Protein AF-A0A6L7XGP9-F1 (afdb_monomer)

Radius of gyration: 33.99 Å; Cα contacts (8 Å, |Δi|>4): 36; chains: 1; bounding box: 65×38×96 Å

Solvent-accessible surface area (backbone atoms only — not comparable to full-atom values): 7373 Å² total; per-residue (Å²): 138,55,72,69,59,54,55,54,53,58,70,65,58,70,72,75,75,78,90,64,85,71,53,74,63,64,73,64,42,48,64,57,53,52,50,49,51,52,52,49,52,52,49,52,52,50,52,51,50,52,56,50,48,52,52,52,51,51,51,50,53,54,55,45,71,70,44,84,54,62,62,61,29,49,53,49,53,53,52,49,52,50,54,49,23,64,72,65,74,42,90,65,84,73,60,79,72,78,78,52,60,66,92,75,60,50,72,68,58,48,51,52,50,51,54,48,53,55,52,62,69,69,110

Foldseek 3Di:
DDPVVVVVVVVPPPPPPDPDPVPPVVVVCVVVVVVVVVVVVVVVVVVVVLVVVLVVLVVQLVVLVPDPDQLSSLVSLLVSQVVLCVVVVHDDPQPPLNPDDSVPADPVNVVVSSVSVVVSSVD

Sequence (123 aa):
MTEDTVLAQLRGIHLPADPGLVAPSTFALWPFVLLAAVLGAILVVRVWRGGQWRRTARAELARILDVDDQPTQWSMLLAFSASLSERARRPVTLPPLAYRRPDTVSQGERNEFIAFLSRELGR

Mean predicted aligned error: 14.09 Å

pLDDT: mean 78.86, std 11.46, range [50.19, 92.31]

Secondary structure (DSSP, 8-state):
--HHHHHHHHHT--PPP-S----HHHHHHHHHHHHHHHHHHHHHHHHHHHHHHHHHHHHHHHHHHT---HHHHHHHHHHHHHHHHHHHTS-----GGGGS-GGG--HHHHHHHHHHHHHHHH-

Nearest PDB structures (foldseek):
  6wh4-assembly3_C  TM=5.134E-01  e=4.686E+00  Homo sapiens

Structure (mmCIF, N/CA/C/O backbone):
data_AF-A0A6L7XGP9-F1
#
_entry.id   AF-A0A6L7XGP9-F1
#
loop_
_atom_site.group_PDB
_atom_site.id
_atom_site.type_symbol
_atom_site.label_atom_id
_atom_site.la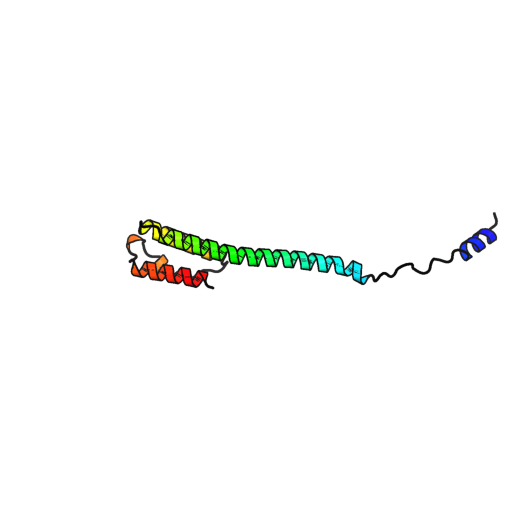bel_alt_id
_atom_site.label_comp_id
_atom_site.label_asym_id
_atom_site.label_entity_id
_atom_site.label_seq_id
_atom_site.pdbx_PDB_ins_code
_atom_site.Cartn_x
_atom_site.Cartn_y
_atom_site.Cartn_z
_atom_site.occupancy
_atom_site.B_iso_or_equiv
_atom_site.auth_seq_id
_atom_site.auth_comp_id
_atom_site.auth_asym_id
_atom_site.auth_atom_id
_atom_site.pdbx_PDB_model_num
ATOM 1 N N . MET A 1 1 ? 37.200 -29.329 -71.920 1.00 51.72 1 MET A N 1
ATOM 2 C CA . MET A 1 1 ? 37.294 -28.135 -71.055 1.00 51.72 1 MET A CA 1
ATOM 3 C C . MET A 1 1 ? 38.591 -28.286 -70.279 1.00 51.72 1 MET A C 1
ATOM 5 O O . MET A 1 1 ? 38.763 -29.334 -69.672 1.00 51.72 1 MET A O 1
ATOM 9 N N . THR A 1 2 ? 39.553 -27.381 -70.457 1.00 74.31 2 THR A N 1
ATOM 10 C CA . THR A 1 2 ? 40.938 -27.559 -69.981 1.00 74.31 2 THR A CA 1
ATOM 11 C C . THR A 1 2 ? 41.153 -26.852 -68.644 1.00 74.31 2 THR A C 1
ATOM 13 O O . THR A 1 2 ? 40.439 -25.916 -68.297 1.00 74.31 2 THR A O 1
ATOM 16 N N . GLU A 1 3 ? 42.127 -27.309 -67.867 1.00 73.31 3 GLU A N 1
ATOM 17 C CA . GLU A 1 3 ? 42.424 -26.798 -66.521 1.00 73.31 3 GLU A CA 1
ATOM 18 C C . GLU A 1 3 ? 42.703 -25.280 -66.515 1.00 73.31 3 GLU A C 1
ATOM 20 O O . GLU A 1 3 ? 42.216 -24.544 -65.654 1.00 73.31 3 GLU A O 1
ATOM 25 N N . ASP A 1 4 ? 43.343 -24.781 -67.575 1.00 72.06 4 ASP A N 1
ATOM 26 C CA . ASP A 1 4 ? 43.597 -23.354 -67.793 1.00 72.06 4 ASP A CA 1
ATOM 27 C C . ASP A 1 4 ? 42.318 -22.524 -67.967 1.00 72.06 4 ASP A C 1
ATOM 29 O O . ASP A 1 4 ? 42.277 -21.353 -67.584 1.00 72.06 4 ASP A O 1
ATOM 33 N N . THR A 1 5 ? 41.242 -23.118 -68.503 1.00 70.94 5 THR A N 1
ATOM 34 C CA . THR A 1 5 ? 39.956 -22.414 -68.637 1.00 70.94 5 THR A CA 1
ATOM 35 C C . THR A 1 5 ? 39.271 -22.246 -67.280 1.00 70.94 5 THR A C 1
ATOM 37 O O . THR A 1 5 ? 38.648 -21.213 -67.034 1.00 70.94 5 THR A O 1
ATOM 40 N N . VAL A 1 6 ? 39.438 -23.215 -66.375 1.00 68.44 6 VAL A N 1
ATOM 41 C CA . VAL A 1 6 ? 38.889 -23.167 -65.010 1.00 68.44 6 VAL A CA 1
ATOM 42 C C . VAL A 1 6 ? 39.657 -22.159 -64.150 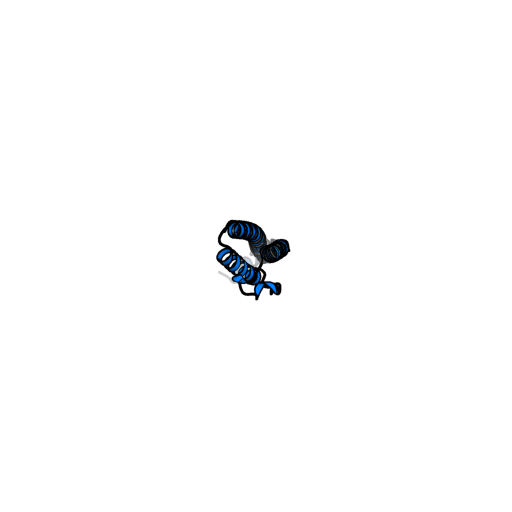1.00 68.44 6 VAL A C 1
ATOM 44 O O . VAL A 1 6 ? 39.045 -21.350 -63.452 1.00 68.44 6 VAL A O 1
ATOM 47 N N . LEU A 1 7 ? 40.990 -22.131 -64.252 1.00 70.44 7 LEU A N 1
ATOM 48 C CA . LEU A 1 7 ? 41.834 -21.156 -63.552 1.00 70.44 7 LEU A CA 1
ATOM 49 C C . LEU A 1 7 ? 41.603 -19.719 -64.040 1.00 70.44 7 LEU A C 1
ATOM 51 O O . LEU A 1 7 ? 41.563 -18.795 -63.225 1.00 70.44 7 LEU A O 1
ATOM 55 N N . ALA A 1 8 ? 41.391 -19.521 -65.344 1.00 69.19 8 ALA A N 1
ATOM 56 C CA . ALA A 1 8 ? 41.035 -18.216 -65.899 1.00 69.19 8 ALA A CA 1
ATOM 57 C C . ALA A 1 8 ? 39.653 -17.737 -65.418 1.00 69.19 8 ALA A C 1
ATOM 59 O O . ALA A 1 8 ? 39.499 -16.562 -65.081 1.00 69.19 8 ALA A O 1
ATOM 60 N N . GLN A 1 9 ? 38.669 -18.639 -65.319 1.00 65.25 9 GLN A N 1
ATOM 61 C CA . GLN A 1 9 ? 37.346 -18.311 -64.776 1.00 65.25 9 GLN A CA 1
ATOM 62 C C . GLN A 1 9 ? 37.398 -17.956 -63.287 1.00 65.25 9 GLN A C 1
ATOM 64 O O . GLN A 1 9 ? 36.766 -16.985 -62.885 1.00 65.25 9 GLN A O 1
ATOM 69 N N . LEU A 1 10 ? 38.186 -18.675 -62.482 1.00 62.31 10 LEU A N 1
ATOM 70 C CA . LEU A 1 10 ? 38.354 -18.389 -61.052 1.00 62.31 10 LEU A CA 1
ATOM 71 C C . LEU A 1 10 ? 39.063 -17.054 -60.794 1.00 62.31 10 LEU A C 1
ATOM 73 O O . LEU A 1 10 ? 38.687 -16.334 -59.873 1.00 62.31 10 LEU A O 1
ATOM 77 N N . ARG A 1 11 ? 40.042 -16.680 -61.628 1.00 62.44 11 ARG A N 1
ATOM 78 C CA . ARG A 1 11 ? 40.726 -15.376 -61.532 1.00 62.44 11 ARG A CA 1
ATOM 79 C C . ARG A 1 11 ? 39.823 -14.191 -61.879 1.00 62.44 11 ARG A C 1
ATOM 81 O O . ARG A 1 11 ? 40.083 -13.086 -61.417 1.00 62.44 11 ARG A O 1
ATOM 88 N N . GLY A 1 12 ? 38.794 -14.421 -62.696 1.00 59.28 12 GLY A N 1
ATOM 89 C CA . GLY A 1 12 ? 37.802 -13.418 -63.089 1.00 59.28 12 GLY A CA 1
ATOM 90 C C . GLY A 1 12 ? 36.681 -13.212 -62.068 1.00 59.28 12 GLY A C 1
ATOM 91 O O . GLY A 1 12 ? 35.928 -12.245 -62.188 1.00 59.28 12 GLY A O 1
ATOM 92 N N . ILE A 1 13 ? 36.574 -14.074 -61.050 1.00 60.56 13 ILE A N 1
ATOM 93 C CA . ILE A 1 13 ? 35.678 -13.856 -59.912 1.00 60.56 13 ILE A CA 1
ATOM 94 C C . ILE A 1 13 ? 36.340 -12.811 -59.015 1.00 60.56 13 ILE A C 1
ATOM 96 O O . ILE A 1 13 ? 36.969 -13.113 -58.002 1.00 60.56 13 ILE A O 1
ATOM 100 N N . HIS A 1 14 ? 36.204 -11.545 -59.405 1.00 60.03 14 HIS A N 1
ATOM 101 C CA . HIS A 1 14 ? 36.299 -10.453 -58.455 1.00 60.03 14 HIS A CA 1
ATOM 102 C C . HIS A 1 14 ? 35.235 -10.713 -57.388 1.00 60.03 14 HIS A C 1
ATOM 104 O O . HIS A 1 14 ? 34.041 -10.551 -57.642 1.00 60.03 14 HIS A O 1
ATOM 110 N N . LEU A 1 15 ? 35.668 -11.168 -56.208 1.00 60.84 15 LEU A N 1
ATOM 111 C CA . LEU A 1 15 ? 34.854 -11.100 -55.001 1.00 60.84 15 LEU A CA 1
ATOM 112 C C . LEU A 1 15 ? 34.287 -9.676 -54.945 1.00 60.84 15 LEU A C 1
ATOM 114 O O . LEU A 1 15 ? 35.080 -8.728 -55.011 1.00 60.84 15 LEU A O 1
ATOM 118 N N . PRO A 1 16 ? 32.955 -9.492 -54.904 1.00 56.12 16 PRO A N 1
ATOM 119 C CA . PRO A 1 16 ? 32.411 -8.166 -54.686 1.00 56.12 16 PRO A CA 1
ATOM 120 C C . PRO A 1 16 ? 33.034 -7.653 -53.389 1.00 56.12 16 PRO A C 1
ATOM 122 O O . PRO A 1 16 ? 32.968 -8.333 -52.366 1.00 56.12 16 PRO A O 1
ATOM 125 N N . ALA A 1 17 ? 33.708 -6.503 -53.460 1.00 59.12 17 ALA A N 1
ATOM 126 C CA . ALA A 1 17 ? 34.183 -5.814 -52.271 1.00 59.12 17 ALA A CA 1
ATOM 127 C C . ALA A 1 17 ? 32.993 -5.706 -51.313 1.00 59.12 17 ALA A C 1
ATOM 129 O O . ALA A 1 17 ? 31.954 -5.190 -51.726 1.00 59.12 17 ALA A O 1
ATOM 130 N N . ASP A 1 18 ? 33.138 -6.279 -50.115 1.00 53.44 18 ASP A N 1
ATOM 131 C CA . ASP A 1 18 ? 32.111 -6.421 -49.079 1.00 53.44 18 ASP A CA 1
ATOM 132 C C . ASP A 1 18 ? 30.986 -5.378 -49.199 1.00 53.44 18 ASP A C 1
ATOM 134 O O . ASP A 1 18 ? 31.175 -4.213 -48.821 1.00 53.44 18 ASP A O 1
ATOM 138 N N . PRO A 1 19 ? 29.796 -5.746 -49.707 1.00 55.69 19 PRO A N 1
ATOM 139 C CA . PRO A 1 19 ? 28.658 -4.856 -49.671 1.00 55.69 19 PRO A CA 1
ATOM 140 C C . PRO A 1 19 ? 28.093 -4.904 -48.254 1.00 55.69 19 PRO A C 1
ATOM 142 O O . PRO A 1 19 ? 27.189 -5.671 -47.940 1.00 55.69 19 PRO A O 1
ATOM 145 N N . GLY A 1 20 ? 28.635 -4.059 -47.385 1.00 50.19 20 GLY A N 1
ATOM 146 C CA . GLY A 1 20 ? 27.979 -3.723 -46.133 1.00 50.19 20 GLY A CA 1
ATOM 147 C C . GLY A 1 20 ? 28.596 -4.360 -44.900 1.00 50.19 20 GLY A C 1
ATOM 148 O O . GLY A 1 20 ? 27.950 -5.125 -44.190 1.00 50.19 20 GLY A O 1
ATOM 149 N N . LEU A 1 21 ? 29.734 -3.812 -44.481 1.00 51.44 21 LEU A N 1
ATOM 150 C CA . LEU A 1 21 ? 29.888 -3.466 -43.067 1.00 51.44 21 LEU A CA 1
ATOM 151 C C . LEU A 1 21 ? 28.916 -2.318 -42.740 1.00 51.44 21 LEU A C 1
ATOM 153 O O . LEU A 1 21 ? 29.316 -1.209 -42.391 1.00 51.44 21 LEU A O 1
ATOM 157 N N . VAL A 1 22 ? 27.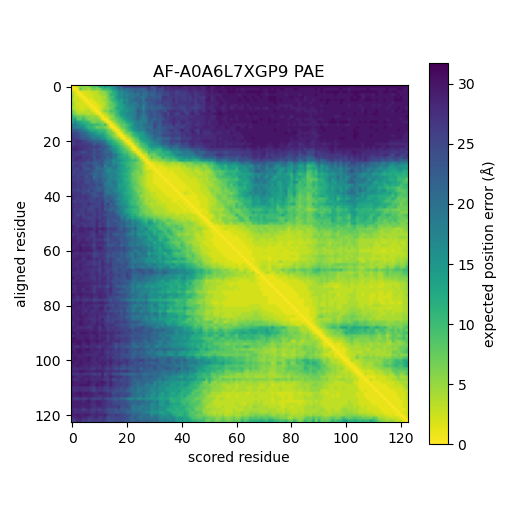609 -2.572 -42.861 1.00 54.69 22 VAL A N 1
ATOM 158 C CA . VAL A 1 22 ? 26.623 -1.811 -42.100 1.00 54.69 22 VAL A CA 1
ATOM 159 C C . VAL A 1 22 ? 26.869 -2.243 -40.665 1.00 54.69 22 VAL A C 1
ATOM 161 O O . VAL A 1 22 ? 26.422 -3.298 -40.234 1.00 54.69 22 VAL A O 1
ATOM 164 N N . ALA A 1 23 ? 27.744 -1.472 -40.028 1.00 52.19 23 ALA A N 1
ATOM 165 C CA . ALA A 1 23 ? 28.196 -1.517 -38.653 1.00 52.19 23 ALA A CA 1
ATOM 166 C C . ALA A 1 23 ? 27.630 -2.693 -37.817 1.00 52.19 23 ALA A C 1
ATOM 168 O O . ALA A 1 23 ? 26.464 -2.642 -37.421 1.00 52.19 23 ALA A O 1
ATOM 169 N N . PRO A 1 24 ? 28.438 -3.703 -37.430 1.00 53.47 24 PRO A N 1
ATOM 170 C CA . PRO A 1 24 ? 27.997 -4.754 -36.499 1.00 53.47 24 PRO A CA 1
ATOM 171 C C . PRO A 1 24 ? 27.474 -4.203 -35.153 1.00 53.47 24 PRO A C 1
ATOM 173 O O . PRO A 1 24 ? 26.859 -4.929 -34.374 1.00 53.47 24 PRO A O 1
ATOM 176 N N . SER A 1 25 ? 27.672 -2.910 -34.880 1.00 55.50 25 SER A N 1
ATOM 177 C CA . SER A 1 25 ? 27.165 -2.209 -33.705 1.00 55.50 25 SER A CA 1
ATOM 178 C C . SER A 1 25 ? 25.646 -1.984 -33.695 1.00 55.50 25 SER A C 1
ATOM 180 O O . SER A 1 25 ? 25.063 -2.034 -32.614 1.00 55.50 25 SER A O 1
ATOM 182 N N . THR A 1 26 ? 24.965 -1.778 -34.832 1.00 53.81 26 THR A N 1
ATOM 183 C CA . THR A 1 26 ? 23.503 -1.536 -34.832 1.00 53.81 26 THR A CA 1
ATOM 184 C C . THR A 1 26 ? 22.705 -2.810 -34.555 1.00 53.81 26 THR A C 1
ATOM 186 O O . THR A 1 26 ? 21.745 -2.768 -33.786 1.00 53.81 26 THR A O 1
ATOM 189 N N . PHE A 1 27 ? 23.139 -3.958 -35.087 1.00 55.66 27 PHE A N 1
ATOM 190 C CA . PHE A 1 27 ? 22.547 -5.265 -34.764 1.00 55.66 27 PHE A CA 1
ATOM 191 C C . PHE A 1 27 ? 22.840 -5.700 -33.319 1.00 55.66 27 PHE A C 1
ATOM 193 O O . PHE A 1 27 ? 21.982 -6.297 -32.669 1.00 55.66 27 PHE A O 1
ATOM 200 N N . ALA A 1 28 ? 24.015 -5.352 -32.783 1.00 66.81 28 ALA A N 1
ATOM 201 C CA . ALA A 1 28 ? 24.389 -5.665 -31.404 1.00 66.81 28 ALA A CA 1
ATOM 202 C C . ALA A 1 28 ? 23.639 -4.825 -30.349 1.00 66.81 28 ALA A C 1
ATOM 204 O O . ALA A 1 28 ? 23.500 -5.265 -29.210 1.00 66.81 28 ALA A O 1
ATOM 205 N N . LEU A 1 29 ? 23.141 -3.634 -30.704 1.00 74.12 29 LEU A N 1
ATOM 206 C CA . LEU A 1 29 ? 22.434 -2.728 -29.785 1.00 74.12 29 LEU A CA 1
ATOM 207 C C . LEU A 1 29 ? 20.951 -3.073 -29.589 1.00 74.12 29 LEU A C 1
ATOM 209 O O . LEU A 1 29 ? 20.390 -2.774 -28.534 1.00 74.12 29 LEU A O 1
ATOM 213 N N . TRP A 1 30 ? 20.312 -3.720 -30.565 1.00 81.69 30 TRP A N 1
ATOM 214 C CA . TRP A 1 30 ? 18.879 -4.035 -30.531 1.00 81.69 30 TRP A CA 1
ATOM 215 C C . TRP A 1 30 ? 18.421 -4.816 -29.279 1.00 81.69 30 TRP A C 1
ATOM 217 O O . TRP A 1 30 ? 17.419 -4.417 -28.678 1.00 81.69 30 TRP A O 1
ATOM 227 N N . PRO A 1 31 ? 19.146 -5.851 -28.799 1.00 84.69 31 PRO A N 1
ATOM 228 C CA . PRO A 1 31 ? 18.792 -6.540 -27.556 1.00 84.69 31 PRO A CA 1
ATOM 229 C C . PRO A 1 31 ? 18.803 -5.616 -26.332 1.00 84.69 31 PRO A C 1
ATOM 231 O O . PRO A 1 31 ? 17.940 -5.735 -25.465 1.00 84.69 31 PRO A O 1
ATOM 234 N N . PHE A 1 32 ? 19.740 -4.664 -26.270 1.00 86.06 32 PHE A N 1
ATOM 235 C CA . PHE A 1 32 ? 19.826 -3.699 -25.171 1.00 86.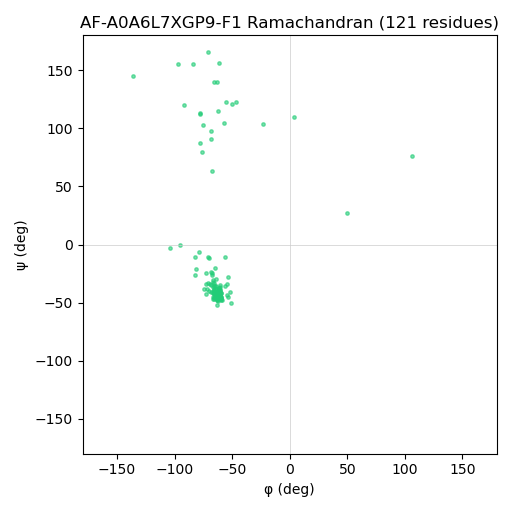06 32 PHE A CA 1
ATOM 236 C C . PHE A 1 32 ? 18.702 -2.666 -25.229 1.00 86.06 32 PHE A C 1
ATOM 238 O O . PHE A 1 32 ? 18.140 -2.321 -24.192 1.00 86.06 32 PHE A O 1
ATOM 245 N N . VAL A 1 33 ? 18.327 -2.214 -26.430 1.00 86.50 33 VAL A N 1
ATOM 246 C CA . VAL A 1 33 ? 17.181 -1.313 -26.629 1.00 86.50 33 VAL A CA 1
ATOM 247 C C . VAL A 1 33 ? 15.877 -2.001 -26.220 1.00 86.50 33 VAL A C 1
ATOM 249 O O . VAL A 1 33 ? 15.086 -1.419 -25.479 1.00 86.50 33 VAL A O 1
ATOM 252 N N . LEU A 1 34 ? 15.673 -3.258 -26.630 1.00 88.88 34 LEU A N 1
ATOM 253 C CA . LEU A 1 34 ? 14.526 -4.064 -26.206 1.00 88.88 34 LEU A CA 1
ATOM 254 C C . LEU A 1 34 ? 14.493 -4.256 -24.689 1.00 88.88 34 LEU A C 1
ATOM 256 O O . LEU A 1 34 ? 13.454 -4.042 -24.065 1.00 88.88 34 LEU A O 1
ATOM 260 N N . LEU A 1 35 ? 15.624 -4.622 -24.083 1.00 89.81 35 LEU A N 1
ATOM 261 C CA . LEU A 1 35 ? 15.725 -4.792 -22.636 1.00 89.81 35 LEU A CA 1
ATOM 262 C C . LEU A 1 35 ? 15.387 -3.489 -21.900 1.00 89.81 35 LEU A C 1
ATOM 264 O O . LEU A 1 35 ? 14.598 -3.506 -20.955 1.00 89.81 35 LEU A O 1
ATOM 268 N N . ALA A 1 36 ? 15.930 -2.357 -22.352 1.00 89.81 36 ALA A N 1
ATOM 269 C CA . ALA A 1 36 ? 15.640 -1.046 -21.782 1.00 89.81 36 ALA A CA 1
ATOM 270 C C . ALA A 1 36 ? 14.155 -0.676 -21.919 1.00 89.81 36 ALA A C 1
ATOM 272 O O . ALA A 1 36 ? 13.562 -0.176 -20.963 1.00 89.81 36 ALA A O 1
ATOM 273 N N . ALA A 1 37 ? 13.528 -0.973 -23.060 1.00 91.50 37 ALA A N 1
ATOM 274 C CA . ALA A 1 37 ? 12.103 -0.739 -23.274 1.00 91.50 37 ALA A CA 1
ATOM 275 C C . ALA A 1 37 ? 11.231 -1.590 -22.335 1.00 91.50 37 ALA A C 1
ATOM 277 O O . ALA A 1 37 ? 10.299 -1.070 -21.721 1.00 91.50 37 ALA A O 1
ATOM 278 N N . VAL A 1 38 ? 11.559 -2.876 -22.160 1.00 92.31 38 VAL A N 1
ATOM 279 C CA . VAL A 1 38 ? 10.850 -3.775 -21.235 1.00 92.31 38 VAL A CA 1
ATOM 280 C C . VAL A 1 38 ? 11.003 -3.300 -19.791 1.00 92.31 38 VAL A C 1
ATOM 282 O O . VAL A 1 38 ? 10.011 -3.184 -19.071 1.00 92.31 38 VAL A O 1
ATOM 285 N N . LEU A 1 39 ? 12.224 -2.971 -19.363 1.00 92.25 39 LEU A N 1
ATOM 286 C CA . LEU A 1 39 ? 12.475 -2.445 -18.020 1.00 92.25 39 LEU A CA 1
ATOM 287 C C . LEU A 1 39 ? 11.760 -1.108 -17.794 1.00 92.25 39 LEU A C 1
ATOM 289 O O . LEU A 1 39 ? 11.158 -0.910 -16.739 1.00 92.25 39 LEU A O 1
ATOM 293 N N . GLY A 1 40 ? 11.762 -0.223 -18.792 1.00 89.31 40 GLY A N 1
ATOM 294 C CA . GLY A 1 40 ? 11.025 1.037 -18.771 1.00 89.31 40 GLY A CA 1
ATOM 295 C C . GLY A 1 40 ? 9.521 0.818 -18.617 1.00 89.31 40 GLY A C 1
ATOM 296 O O . GLY A 1 40 ? 8.901 1.419 -17.742 1.00 89.31 40 GLY A O 1
ATOM 297 N N . ALA A 1 41 ? 8.935 -0.101 -19.387 1.00 88.81 41 ALA A N 1
ATOM 298 C CA . ALA A 1 41 ? 7.523 -0.456 -19.272 1.00 88.81 41 ALA A CA 1
ATOM 299 C C . ALA A 1 41 ? 7.185 -1.023 -17.883 1.00 88.81 41 ALA A C 1
ATOM 301 O O . ALA A 1 41 ? 6.206 -0.603 -17.264 1.00 88.81 41 ALA A O 1
ATOM 302 N N . ILE A 1 42 ? 8.021 -1.918 -17.345 1.00 88.88 42 ILE A N 1
ATOM 303 C CA . ILE A 1 42 ? 7.860 -2.456 -15.986 1.00 88.88 42 ILE A CA 1
ATOM 304 C C . ILE A 1 42 ? 7.922 -1.330 -14.950 1.00 88.88 42 ILE A C 1
ATOM 306 O O . ILE A 1 42 ? 7.095 -1.296 -14.036 1.00 88.88 42 ILE A O 1
ATOM 310 N N . LEU A 1 43 ? 8.867 -0.395 -15.087 1.00 86.31 43 LEU A N 1
ATOM 311 C CA . LEU A 1 43 ? 9.011 0.746 -14.187 1.00 86.31 43 LEU A CA 1
ATOM 312 C C . LEU A 1 43 ? 7.768 1.641 -14.231 1.00 86.31 43 LEU A C 1
ATOM 314 O O . LEU A 1 43 ? 7.210 1.953 -13.181 1.00 86.31 43 LEU A O 1
ATOM 318 N N . VAL A 1 44 ? 7.292 1.993 -15.428 1.00 86.19 44 VAL A N 1
ATOM 319 C CA . VAL A 1 44 ? 6.080 2.803 -15.624 1.00 86.19 44 VAL A CA 1
ATOM 320 C C . VAL A 1 44 ? 4.870 2.117 -15.000 1.00 86.19 44 VAL A C 1
ATOM 322 O O . VAL A 1 44 ? 4.153 2.736 -14.214 1.00 86.19 44 VAL A O 1
ATOM 325 N N . VAL A 1 45 ? 4.670 0.822 -15.264 1.00 84.62 45 VAL A N 1
ATOM 326 C CA . VAL A 1 45 ? 3.575 0.041 -14.669 1.00 84.62 45 VAL A CA 1
ATOM 327 C C . VAL A 1 45 ? 3.695 0.001 -13.149 1.00 84.62 45 VAL A C 1
ATOM 329 O O . VAL A 1 45 ? 2.689 0.133 -12.451 1.00 84.62 45 VAL A O 1
ATOM 332 N N . ARG A 1 46 ? 4.906 -0.157 -12.609 1.00 81.31 46 ARG A N 1
ATOM 333 C CA . ARG A 1 46 ? 5.154 -0.192 -11.164 1.00 81.31 46 ARG A CA 1
ATOM 334 C C . ARG A 1 46 ? 4.852 1.156 -10.507 1.00 81.31 46 ARG A C 1
ATOM 336 O O . ARG A 1 46 ? 4.179 1.178 -9.478 1.00 81.31 46 ARG A O 1
ATOM 343 N N . VAL A 1 47 ? 5.297 2.260 -11.105 1.00 79.88 47 VAL A N 1
ATOM 344 C CA . VAL A 1 47 ? 5.028 3.625 -10.627 1.00 79.88 47 VAL A CA 1
ATOM 345 C C . VAL A 1 47 ? 3.534 3.933 -10.704 1.00 79.88 47 VAL A C 1
ATOM 347 O O . VAL A 1 47 ? 2.943 4.386 -9.722 1.00 79.88 47 VAL A O 1
ATOM 350 N N . TRP A 1 48 ? 2.895 3.611 -11.828 1.00 82.19 48 TRP A N 1
ATOM 351 C CA . TRP A 1 48 ? 1.463 3.818 -12.021 1.00 82.19 48 TRP A CA 1
ATOM 352 C C . TRP A 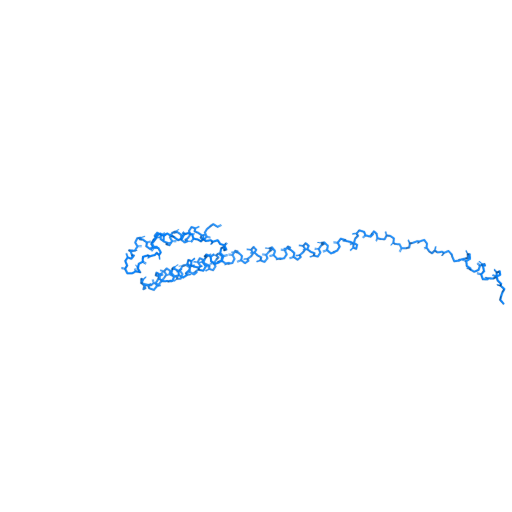1 48 ? 0.624 2.997 -11.034 1.00 82.19 48 TRP A C 1
ATOM 354 O O . TRP A 1 48 ? -0.261 3.545 -10.373 1.00 82.19 48 TRP A O 1
ATOM 364 N N . ARG A 1 49 ? 0.946 1.708 -10.847 1.00 81.62 49 ARG A N 1
ATOM 365 C CA . ARG A 1 49 ? 0.305 0.851 -9.835 1.00 81.62 49 ARG A CA 1
ATOM 366 C C . ARG A 1 49 ? 0.513 1.374 -8.418 1.00 81.62 49 ARG A C 1
ATOM 368 O O . ARG A 1 49 ? -0.418 1.303 -7.621 1.00 81.62 49 ARG A O 1
ATOM 375 N N . GLY A 1 50 ? 1.697 1.901 -8.101 1.00 77.12 50 GLY A N 1
ATOM 376 C CA . GLY A 1 50 ? 1.975 2.526 -6.806 1.00 77.12 50 GLY A CA 1
ATOM 377 C C . GLY A 1 50 ? 1.080 3.741 -6.549 1.00 77.12 50 GLY A C 1
ATOM 378 O O . GLY A 1 50 ? 0.466 3.847 -5.487 1.00 77.12 50 GLY A O 1
ATOM 379 N N . GLY A 1 51 ? 0.934 4.618 -7.546 1.00 79.69 51 GLY A N 1
ATOM 380 C CA . GLY A 1 51 ? 0.050 5.783 -7.471 1.00 79.69 51 GLY A CA 1
ATOM 381 C C . GLY A 1 51 ? -1.433 5.413 -7.351 1.00 79.69 51 GLY A C 1
ATOM 382 O O . GLY A 1 51 ? -2.135 5.969 -6.505 1.00 79.69 51 GLY A O 1
ATOM 383 N N . GLN A 1 52 ? -1.902 4.450 -8.151 1.00 83.81 52 GLN A N 1
ATOM 384 C CA . GLN A 1 52 ? -3.274 3.931 -8.083 1.00 83.81 52 GLN A CA 1
ATOM 385 C C . GLN A 1 52 ? -3.578 3.313 -6.719 1.00 83.81 52 GLN A C 1
ATOM 387 O O . GLN A 1 52 ? -4.596 3.637 -6.115 1.00 83.81 52 GLN A O 1
ATOM 392 N N . TRP A 1 53 ? -2.661 2.504 -6.186 1.00 83.19 53 TRP A N 1
ATOM 393 C CA . TRP A 1 53 ? -2.837 1.881 -4.878 1.00 83.19 53 TRP A CA 1
ATOM 394 C C . TRP A 1 53 ? -3.010 2.912 -3.755 1.00 83.19 53 TRP A C 1
ATOM 396 O O . TRP A 1 53 ? -3.886 2.758 -2.908 1.00 83.19 53 TRP A O 1
ATOM 406 N N . ARG A 1 54 ? -2.234 4.005 -3.763 1.00 82.56 54 ARG A N 1
ATOM 407 C CA . ARG A 1 54 ? -2.396 5.079 -2.767 1.00 82.56 54 ARG A CA 1
ATOM 408 C C . ARG A 1 54 ? -3.776 5.730 -2.857 1.00 82.56 54 ARG A C 1
ATOM 410 O O . ARG A 1 54 ? -4.363 6.054 -1.830 1.00 82.56 54 ARG A O 1
ATOM 417 N N . ARG A 1 55 ? -4.312 5.913 -4.069 1.00 84.81 55 ARG A N 1
ATOM 418 C CA . ARG A 1 55 ? -5.664 6.462 -4.270 1.00 84.81 55 ARG A CA 1
ATOM 419 C C . ARG A 1 55 ? -6.733 5.509 -3.743 1.00 84.81 55 ARG A C 1
ATOM 421 O O . ARG A 1 55 ? -7.591 5.946 -2.985 1.00 84.81 55 ARG A O 1
ATOM 428 N N . THR A 1 56 ? -6.642 4.221 -4.074 1.00 86.31 56 THR A N 1
ATOM 429 C CA . THR A 1 56 ? -7.594 3.212 -3.585 1.00 86.31 56 THR A CA 1
ATOM 430 C C . THR A 1 56 ? -7.520 3.048 -2.073 1.00 86.31 56 THR A C 1
ATOM 432 O O . THR A 1 56 ? -8.550 2.943 -1.428 1.00 86.31 56 THR A O 1
ATOM 435 N N . ALA A 1 57 ? -6.323 3.097 -1.485 1.00 86.81 57 ALA A N 1
ATOM 436 C CA . ALA A 1 57 ? -6.150 2.971 -0.043 1.00 86.81 57 ALA A CA 1
ATOM 437 C C . ALA A 1 57 ? -6.713 4.185 0.723 1.00 86.81 57 ALA A C 1
ATOM 439 O O . ALA A 1 57 ? -7.292 4.015 1.789 1.00 86.81 57 ALA A O 1
ATOM 440 N N . ARG A 1 58 ? -6.628 5.404 0.164 1.00 87.19 58 ARG A N 1
ATOM 441 C CA . ARG A 1 58 ? -7.323 6.580 0.728 1.00 87.19 58 ARG A CA 1
ATOM 442 C C . ARG A 1 58 ? -8.839 6.454 0.637 1.00 87.19 58 ARG A C 1
ATOM 444 O O . ARG A 1 58 ? -9.521 6.798 1.594 1.00 87.19 58 ARG A O 1
ATOM 451 N N . ALA A 1 59 ? -9.347 5.981 -0.500 1.00 88.12 59 ALA A N 1
ATOM 452 C CA . ALA A 1 59 ? -10.778 5.765 -0.686 1.00 88.12 59 ALA A CA 1
ATOM 453 C C . ALA A 1 59 ? -11.314 4.699 0.282 1.00 88.12 59 ALA A C 1
ATOM 455 O O . ALA A 1 59 ? -12.358 4.898 0.890 1.00 88.12 59 ALA A O 1
ATOM 456 N N . GLU A 1 60 ? -10.566 3.613 0.484 1.00 89.00 60 GLU A N 1
ATOM 457 C CA . GLU A 1 60 ? -10.934 2.561 1.431 1.00 89.00 60 GLU A CA 1
ATOM 458 C C . GLU A 1 60 ? -10.896 3.064 2.876 1.00 89.00 60 GLU A C 1
ATOM 460 O O . GLU A 1 60 ? -11.829 2.817 3.630 1.00 89.00 60 GLU A O 1
ATOM 465 N N . LEU A 1 61 ? -9.881 3.849 3.258 1.00 89.62 61 LEU A N 1
ATOM 466 C CA . LEU A 1 61 ? -9.854 4.473 4.581 1.00 89.62 61 LEU A CA 1
ATOM 467 C C . LEU A 1 61 ? -11.068 5.390 4.789 1.00 89.62 61 LEU A C 1
ATOM 469 O O . LEU A 1 61 ? -11.714 5.301 5.825 1.00 89.62 61 LEU A O 1
ATOM 473 N N . ALA A 1 62 ? -11.416 6.222 3.803 1.00 89.19 62 ALA A N 1
ATOM 474 C CA . ALA A 1 62 ? -12.607 7.070 3.869 1.00 89.19 62 ALA A CA 1
ATOM 475 C C . ALA A 1 62 ? -13.899 6.247 4.008 1.00 89.19 62 ALA A C 1
ATOM 477 O O . ALA A 1 62 ? -14.767 6.607 4.794 1.00 89.19 62 ALA A O 1
ATOM 478 N N . ARG A 1 63 ? -13.995 5.109 3.311 1.00 91.44 63 ARG A N 1
ATOM 479 C CA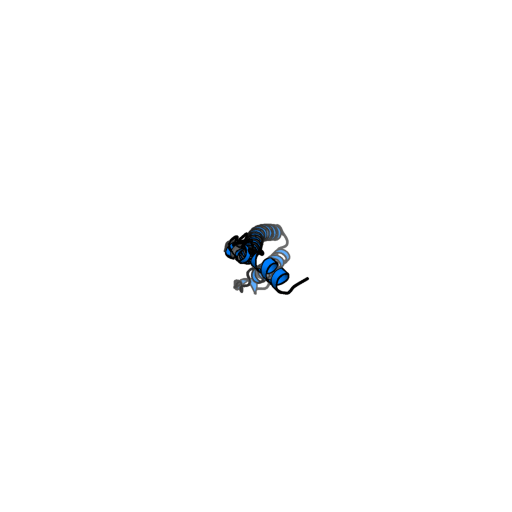 . ARG A 1 63 ? -15.120 4.175 3.431 1.00 91.44 63 ARG A CA 1
ATOM 480 C C . ARG A 1 63 ? -15.223 3.562 4.829 1.00 91.44 63 ARG A C 1
ATOM 482 O O . ARG A 1 63 ? -16.322 3.430 5.346 1.00 91.44 63 ARG A O 1
ATOM 489 N N . ILE A 1 64 ? -14.100 3.190 5.441 1.00 90.19 64 ILE A N 1
ATOM 490 C CA . ILE A 1 64 ? -14.078 2.647 6.809 1.00 90.19 64 ILE A CA 1
ATOM 491 C C . ILE A 1 64 ? -14.513 3.716 7.824 1.00 90.19 64 ILE A C 1
ATOM 493 O O . ILE A 1 64 ? -15.186 3.408 8.805 1.00 90.19 64 ILE A O 1
ATOM 497 N N . LEU A 1 65 ? -14.155 4.981 7.589 1.00 88.69 65 LEU A N 1
ATOM 498 C CA . LEU A 1 65 ? -14.547 6.098 8.454 1.00 88.69 65 LEU A CA 1
ATOM 499 C C . LEU A 1 65 ? -16.052 6.396 8.428 1.00 88.69 65 LEU A C 1
ATOM 501 O O . LEU A 1 65 ? -16.560 6.922 9.411 1.00 88.69 65 LEU A O 1
ATOM 505 N N . ASP A 1 66 ? -16.744 6.030 7.351 1.00 90.44 66 ASP A N 1
ATOM 506 C CA . ASP A 1 66 ? -18.194 6.207 7.179 1.00 90.44 66 ASP A CA 1
ATOM 507 C C . ASP A 1 66 ? -19.027 5.138 7.920 1.00 90.44 66 ASP A C 1
ATOM 509 O O . ASP A 1 66 ? -20.251 5.202 7.970 1.00 90.44 66 ASP A O 1
ATOM 513 N N . VAL A 1 67 ? -18.378 4.122 8.498 1.00 89.19 67 VAL A N 1
ATOM 514 C CA . VAL A 1 67 ? -19.055 3.068 9.264 1.00 89.19 67 VAL A CA 1
ATOM 515 C C . VAL A 1 67 ? -19.417 3.582 10.660 1.00 89.19 67 VAL A C 1
ATOM 517 O O . VAL A 1 67 ? -18.534 3.784 11.493 1.00 89.19 67 VAL A O 1
ATOM 520 N N . ASP A 1 68 ? -20.719 3.715 10.930 1.00 83.44 68 ASP A N 1
ATOM 521 C CA . ASP A 1 68 ? -21.254 4.126 12.241 1.00 83.44 68 ASP A CA 1
ATOM 522 C C . ASP A 1 68 ? -21.013 3.087 13.350 1.00 83.44 68 ASP A C 1
ATOM 524 O O . ASP A 1 68 ? -20.862 3.434 14.526 1.00 83.44 68 ASP A O 1
ATOM 528 N N . ASP A 1 69 ? -20.967 1.798 12.994 1.00 87.88 69 ASP A N 1
ATOM 529 C CA . ASP A 1 69 ? -20.752 0.731 13.967 1.00 87.88 69 ASP A CA 1
ATOM 530 C C . ASP A 1 69 ? -19.287 0.666 14.413 1.00 87.88 69 ASP A C 1
ATOM 532 O O . ASP A 1 69 ? -18.397 0.155 13.732 1.00 87.88 69 ASP A O 1
ATOM 536 N N . GLN A 1 70 ? -19.057 1.184 15.610 1.00 81.38 70 GLN A N 1
ATOM 537 C CA . GLN A 1 70 ? -17.765 1.336 16.262 1.00 81.38 70 GLN A CA 1
ATOM 538 C C . GLN A 1 70 ? -16.871 0.076 1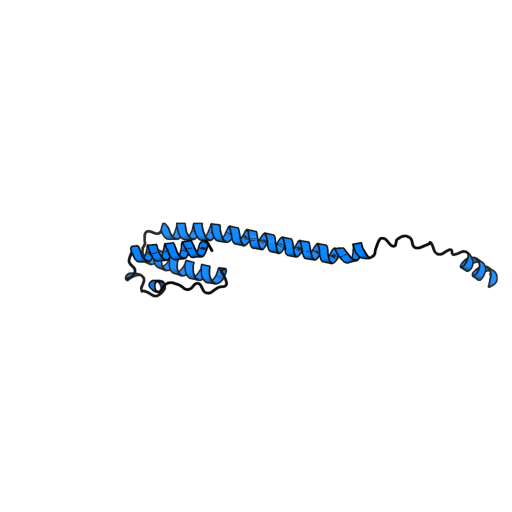6.332 1.00 81.38 70 GLN A C 1
ATOM 540 O O . GLN A 1 70 ? -15.688 0.182 15.980 1.00 81.38 70 GLN A O 1
ATOM 545 N N . PRO A 1 71 ? -17.349 -1.096 16.794 1.00 83.25 71 PRO A N 1
ATOM 546 C CA . PRO A 1 71 ? -16.550 -2.322 16.801 1.00 83.25 71 PRO A CA 1
ATOM 547 C C . PRO A 1 71 ? -16.226 -2.808 15.383 1.00 83.25 71 PRO A C 1
ATOM 549 O O . PRO A 1 71 ? -15.084 -3.197 15.114 1.00 83.25 71 PRO A O 1
ATOM 552 N N . THR A 1 72 ? -17.184 -2.722 14.454 1.00 86.31 72 THR A N 1
ATOM 553 C CA . THR A 1 72 ? -16.958 -3.082 13.048 1.00 86.31 72 THR A CA 1
ATOM 554 C C . THR A 1 72 ? -15.919 -2.163 12.410 1.00 86.31 72 THR A C 1
ATOM 556 O O . THR A 1 72 ? -14.942 -2.654 11.839 1.00 86.31 72 THR A O 1
ATOM 559 N N . GLN A 1 73 ? -16.044 -0.848 12.589 1.00 88.75 73 GLN A N 1
ATOM 560 C CA . GLN A 1 73 ? -15.070 0.137 12.121 1.00 88.75 73 GLN A CA 1
ATOM 561 C C . GLN A 1 73 ? -13.656 -0.183 12.626 1.00 88.75 73 GLN A C 1
ATOM 563 O O . GLN A 1 73 ? -12.700 -0.170 11.849 1.00 88.75 73 GLN A O 1
ATOM 568 N N . TRP A 1 74 ? -13.503 -0.519 13.911 1.00 87.81 74 TRP A N 1
ATOM 569 C CA . TRP A 1 74 ? -12.196 -0.857 14.476 1.00 87.81 74 TRP A CA 1
ATOM 570 C C . TRP A 1 74 ? -11.588 -2.114 13.846 1.00 87.81 74 TRP A C 1
ATOM 572 O O . TRP A 1 74 ? -10.416 -2.112 13.464 1.00 87.81 74 TRP A O 1
ATOM 582 N N . SER A 1 75 ? -12.385 -3.170 13.667 1.00 87.06 75 SER A N 1
ATOM 583 C CA . SER A 1 75 ? -11.922 -4.393 12.998 1.00 87.06 75 SER A CA 1
ATOM 584 C C . SER A 1 75 ? -11.484 -4.138 11.550 1.00 87.06 75 SER A C 1
ATOM 586 O O . SER A 1 75 ? -10.448 -4.648 11.116 1.00 87.06 75 SER A O 1
ATOM 588 N N . MET A 1 76 ? -12.208 -3.279 10.827 1.00 89.44 76 MET A N 1
ATOM 589 C CA . MET A 1 76 ? -11.860 -2.874 9.467 1.00 89.44 76 MET A CA 1
ATOM 590 C C . MET A 1 76 ? -10.566 -2.053 9.427 1.00 89.44 76 MET A C 1
ATOM 592 O O . MET A 1 76 ? -9.726 -2.291 8.561 1.00 89.44 76 MET A O 1
ATOM 596 N N . LEU A 1 77 ? -10.348 -1.142 10.382 1.00 89.44 77 LEU A N 1
ATOM 597 C CA . LEU A 1 77 ? -9.096 -0.384 10.501 1.00 89.44 77 LEU A CA 1
ATOM 598 C C . LEU A 1 77 ? -7.891 -1.302 10.755 1.00 89.44 77 LEU A C 1
ATOM 600 O O . LEU A 1 77 ? -6.824 -1.107 10.165 1.00 89.44 77 LEU A O 1
ATOM 604 N N . LEU A 1 78 ? -8.054 -2.328 11.595 1.00 88.00 78 LEU A N 1
ATOM 605 C CA . LEU A 1 78 ? -7.010 -3.325 11.846 1.00 88.00 78 LEU A CA 1
ATOM 606 C C . LEU A 1 78 ? -6.718 -4.164 10.595 1.00 88.00 78 LEU A C 1
ATOM 608 O O . LEU A 1 78 ? -5.551 -4.298 10.216 1.00 88.00 78 LEU A O 1
ATOM 612 N N . ALA A 1 79 ? -7.751 -4.659 9.908 1.00 88.69 79 ALA A N 1
ATOM 613 C CA . ALA A 1 79 ? -7.600 -5.393 8.649 1.00 88.69 79 ALA A CA 1
ATOM 614 C C . ALA A 1 79 ? -6.913 -4.537 7.570 1.00 88.69 79 ALA A C 1
ATOM 616 O O . ALA A 1 79 ? -5.994 -4.995 6.884 1.00 88.69 79 ALA A O 1
ATOM 617 N N . PHE A 1 80 ? -7.286 -3.259 7.476 1.00 90.19 80 PHE A N 1
ATOM 618 C CA . PHE A 1 80 ? -6.648 -2.302 6.583 1.00 90.19 80 PHE A CA 1
ATOM 619 C C . PHE A 1 80 ? -5.158 -2.131 6.908 1.00 90.19 80 PHE A C 1
ATOM 621 O O . PHE A 1 80 ? -4.323 -2.189 6.005 1.00 90.19 80 PHE A O 1
ATOM 628 N N . SER A 1 81 ? -4.798 -2.011 8.189 1.00 87.88 81 SER A N 1
ATOM 629 C CA . SER A 1 81 ? -3.399 -1.897 8.625 1.00 87.88 81 SER A CA 1
ATOM 630 C C . SER A 1 81 ? -2.544 -3.125 8.259 1.00 87.88 81 SER A C 1
ATOM 632 O O . SER A 1 81 ? -1.392 -2.983 7.829 1.00 87.88 81 SER A O 1
ATOM 634 N N . ALA A 1 82 ? -3.121 -4.329 8.335 1.00 84.62 82 ALA A N 1
ATOM 635 C CA . ALA A 1 82 ? -2.461 -5.563 7.915 1.00 84.62 82 ALA A CA 1
ATOM 636 C C . ALA A 1 82 ? -2.227 -5.575 6.395 1.00 84.62 82 ALA A C 1
ATOM 638 O O . ALA A 1 82 ? -1.108 -5.826 5.943 1.00 84.62 82 ALA A O 1
ATOM 639 N N . SER A 1 83 ? -3.241 -5.189 5.612 1.00 85.56 83 SER A N 1
ATOM 640 C CA . SER A 1 83 ? -3.121 -5.068 4.151 1.00 85.56 83 SER A CA 1
ATOM 641 C C . SER A 1 83 ? -2.060 -4.039 3.733 1.00 85.56 83 SER A C 1
ATOM 643 O O . SER A 1 83 ? -1.337 -4.229 2.750 1.00 85.56 83 SER A O 1
ATOM 645 N N . LEU A 1 84 ? -1.914 -2.961 4.513 1.00 84.00 84 LEU A N 1
ATOM 646 C CA . LEU A 1 84 ? -0.915 -1.925 4.282 1.00 84.00 84 LEU A CA 1
ATOM 647 C C . LEU A 1 84 ? 0.504 -2.456 4.519 1.00 84.00 84 LEU A C 1
ATOM 649 O O . LEU A 1 84 ? 1.398 -2.187 3.718 1.00 84.00 84 LEU A O 1
ATOM 653 N N . SER A 1 85 ? 0.688 -3.260 5.569 1.00 80.56 85 SER A N 1
ATOM 654 C CA . SER A 1 85 ? 1.959 -3.920 5.897 1.00 80.56 85 SER A CA 1
ATOM 655 C C . SER A 1 85 ? 2.402 -4.891 4.805 1.00 80.56 85 SER A C 1
ATOM 657 O O . SER A 1 85 ? 3.543 -4.841 4.341 1.00 80.56 85 SER A O 1
ATOM 659 N N . GLU A 1 86 ? 1.477 -5.731 4.337 1.00 80.69 86 GLU A N 1
ATOM 660 C CA . GLU A 1 86 ? 1.730 -6.688 3.259 1.00 80.69 86 GLU A CA 1
ATOM 661 C C . GLU A 1 86 ? 2.150 -5.968 1.969 1.00 80.69 86 GLU A C 1
ATOM 663 O O . GLU A 1 86 ? 3.144 -6.321 1.324 1.00 80.69 86 GLU A O 1
ATOM 668 N N . ARG A 1 87 ? 1.438 -4.892 1.615 1.00 77.19 87 ARG A N 1
ATOM 669 C CA . ARG A 1 87 ? 1.714 -4.130 0.393 1.00 77.19 87 ARG A CA 1
ATOM 670 C C . ARG A 1 87 ? 3.016 -3.341 0.465 1.00 77.19 87 ARG A C 1
ATOM 672 O O . ARG A 1 87 ? 3.740 -3.269 -0.530 1.00 77.19 87 ARG A O 1
ATOM 679 N N . ALA A 1 88 ? 3.312 -2.748 1.619 1.00 73.06 88 ALA A N 1
ATOM 680 C CA . ALA A 1 88 ? 4.515 -1.955 1.825 1.00 73.06 88 ALA A CA 1
ATOM 681 C C . ALA A 1 88 ? 5.789 -2.819 1.866 1.00 73.06 88 ALA A C 1
ATOM 683 O O . ALA A 1 88 ? 6.888 -2.266 1.821 1.00 73.06 88 ALA A O 1
ATOM 684 N N . ARG A 1 89 ? 5.656 -4.159 1.928 1.00 72.88 89 ARG A N 1
ATOM 685 C CA . ARG A 1 89 ? 6.765 -5.122 2.082 1.00 72.88 89 ARG A CA 1
ATOM 686 C C . ARG A 1 89 ? 7.711 -4.754 3.231 1.00 72.88 89 ARG A C 1
ATOM 688 O O . ARG A 1 89 ? 8.893 -5.089 3.203 1.00 72.88 89 ARG A O 1
ATOM 695 N N . ARG A 1 90 ? 7.186 -4.044 4.229 1.00 72.31 90 ARG A N 1
ATOM 696 C CA . ARG A 1 90 ? 7.883 -3.645 5.447 1.00 72.31 90 ARG A CA 1
ATOM 697 C C . ARG A 1 90 ? 6.956 -3.886 6.631 1.00 72.31 90 ARG A C 1
ATOM 699 O O . ARG A 1 90 ? 5.750 -3.674 6.487 1.00 72.31 90 ARG A O 1
ATOM 706 N N . PRO A 1 91 ? 7.492 -4.289 7.790 1.00 66.62 91 PRO A N 1
ATOM 707 C CA . PRO A 1 91 ? 6.696 -4.339 9.001 1.00 66.62 91 PRO A CA 1
ATOM 708 C C . PRO A 1 91 ? 6.234 -2.916 9.327 1.00 66.62 91 PRO A C 1
ATOM 710 O O . PRO A 1 91 ? 7.051 -2.032 9.587 1.00 66.62 91 PRO A O 1
ATOM 713 N N . VAL A 1 92 ? 4.924 -2.675 9.270 1.00 74.12 92 VAL A N 1
ATOM 714 C CA . VAL A 1 92 ? 4.348 -1.458 9.841 1.00 74.12 92 VAL A CA 1
ATOM 715 C C . VAL A 1 92 ? 4.278 -1.702 11.337 1.00 74.12 92 VAL A C 1
ATOM 717 O O . VAL A 1 92 ? 3.538 -2.568 11.801 1.00 74.12 92 VAL A O 1
ATOM 720 N N . THR A 1 93 ? 5.080 -0.967 12.100 1.00 77.81 93 THR A N 1
ATOM 721 C CA . THR A 1 93 ? 5.027 -1.031 13.559 1.00 77.81 93 THR A CA 1
ATOM 722 C C . THR A 1 93 ? 3.710 -0.422 14.017 1.00 77.81 93 THR A C 1
ATOM 724 O O . THR A 1 93 ? 3.573 0.801 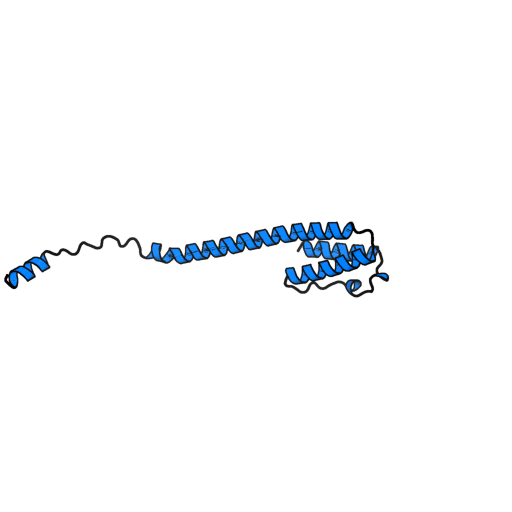14.080 1.00 77.81 93 THR A O 1
ATOM 727 N N . LEU A 1 94 ? 2.723 -1.276 14.288 1.00 80.56 94 LEU A N 1
ATOM 728 C CA . LEU A 1 94 ? 1.426 -0.838 14.784 1.00 80.56 94 LEU A CA 1
ATOM 729 C C . LEU A 1 94 ? 1.580 -0.225 16.185 1.00 80.56 94 LEU A C 1
ATOM 731 O O . LEU A 1 94 ? 2.335 -0.758 17.005 1.00 80.56 94 LEU A O 1
ATOM 735 N N . PRO A 1 95 ? 0.872 0.876 16.489 1.00 80.62 95 PRO A N 1
ATOM 736 C CA . PRO A 1 95 ? 0.858 1.443 17.829 1.00 80.62 95 PRO A CA 1
ATOM 737 C C . PRO A 1 95 ? 0.279 0.447 18.853 1.00 80.62 95 PRO A C 1
ATOM 739 O O . PRO A 1 95 ? -0.541 -0.399 18.487 1.00 80.62 95 PRO A O 1
ATOM 742 N N . PRO A 1 96 ? 0.627 0.575 20.151 1.00 81.38 96 PRO A N 1
ATOM 743 C CA . PRO A 1 96 ? 0.174 -0.332 21.219 1.00 81.38 96 PRO A CA 1
ATOM 744 C C . PRO A 1 96 ? -1.351 -0.500 21.294 1.00 81.38 96 PRO A C 1
ATOM 746 O O . PRO A 1 96 ? -1.861 -1.539 21.703 1.00 81.38 96 PRO A O 1
ATOM 749 N N . LEU A 1 97 ? -2.072 0.530 20.855 1.00 83.94 97 LEU A N 1
ATOM 750 C CA . LEU A 1 97 ? -3.521 0.573 20.709 1.00 83.94 97 LEU A CA 1
ATOM 751 C C . LEU A 1 97 ? -4.105 -0.557 19.856 1.00 83.94 97 LEU A C 1
ATOM 753 O O . LEU A 1 97 ? -5.178 -1.053 20.181 1.00 83.94 97 LEU A O 1
ATOM 757 N N . ALA A 1 98 ? -3.391 -1.009 18.822 1.00 81.25 98 ALA A N 1
ATOM 758 C CA . ALA A 1 98 ? -3.856 -2.071 17.929 1.00 81.25 98 ALA A CA 1
ATOM 759 C C . ALA A 1 98 ? -4.020 -3.433 18.628 1.00 81.25 98 ALA A C 1
ATOM 761 O O . ALA A 1 98 ? -4.735 -4.296 18.128 1.00 81.25 98 ALA A O 1
ATOM 762 N N . TYR A 1 99 ? -3.373 -3.624 19.782 1.00 83.12 99 TYR A N 1
ATOM 763 C CA . TYR A 1 99 ? -3.410 -4.872 20.550 1.00 83.12 99 TYR A CA 1
ATOM 764 C C . TYR A 1 99 ? -4.462 -4.861 21.667 1.00 83.12 99 TYR A C 1
ATOM 766 O O . TYR A 1 99 ? -4.597 -5.844 22.398 1.00 83.12 99 TYR A O 1
ATOM 774 N N . ARG A 1 100 ? -5.200 -3.757 21.836 1.00 80.81 100 ARG A N 1
ATOM 775 C CA . ARG A 1 100 ? -6.276 -3.665 22.828 1.00 80.81 100 ARG A CA 1
ATOM 776 C C . ARG A 1 100 ? -7.577 -4.247 22.289 1.00 80.81 100 ARG A C 1
ATOM 778 O O . ARG A 1 100 ? -7.816 -4.283 21.083 1.00 80.81 100 ARG A O 1
ATOM 785 N N . ARG A 1 101 ? -8.442 -4.688 23.207 1.00 77.88 101 ARG A N 1
ATOM 786 C CA . ARG A 1 101 ? -9.780 -5.172 22.848 1.00 77.88 101 ARG A CA 1
ATOM 787 C C . ARG A 1 101 ? -10.596 -4.034 22.220 1.00 77.88 101 ARG A C 1
ATOM 789 O O . ARG A 1 101 ? -10.526 -2.926 22.755 1.00 77.88 101 ARG A O 1
ATOM 796 N N . PRO A 1 102 ? -11.387 -4.293 21.163 1.00 73.12 102 PRO A N 1
ATOM 797 C CA . PRO A 1 102 ? -12.162 -3.264 20.458 1.00 73.12 102 PRO A CA 1
ATOM 798 C C . PRO A 1 102 ? -13.020 -2.424 21.407 1.00 73.12 102 PRO A C 1
ATOM 800 O O . PRO A 1 102 ? -13.042 -1.201 21.325 1.00 73.12 102 PRO A O 1
ATOM 803 N N . ASP A 1 103 ? -13.628 -3.100 22.378 1.00 76.62 103 ASP A N 1
ATOM 804 C CA . ASP A 1 103 ? -14.573 -2.544 23.350 1.00 76.62 103 ASP A CA 1
ATOM 805 C C . ASP A 1 103 ? -13.908 -1.604 24.371 1.00 76.62 103 ASP A C 1
ATOM 807 O O . ASP A 1 103 ? -14.583 -0.913 25.127 1.00 76.62 103 ASP A O 1
ATOM 811 N N . THR A 1 104 ? -12.572 -1.592 24.416 1.00 80.94 104 THR A N 1
ATOM 812 C CA . THR A 1 104 ? -11.779 -0.785 25.357 1.00 80.94 104 THR A CA 1
ATOM 813 C C . THR A 1 104 ? -11.151 0.445 24.711 1.00 80.94 104 THR A C 1
ATOM 815 O O . THR A 1 104 ? -10.498 1.222 25.404 1.00 80.94 104 THR A O 1
ATOM 818 N N . VAL A 1 105 ? -11.320 0.623 23.396 1.00 81.62 105 VAL A N 1
ATOM 819 C CA . VAL A 1 105 ? -10.708 1.725 22.650 1.00 81.62 105 VAL A CA 1
ATOM 820 C C . VAL A 1 105 ? -11.668 2.908 22.598 1.00 81.62 105 VAL A C 1
ATOM 822 O O . VAL A 1 105 ? -12.775 2.827 22.063 1.00 81.62 105 VAL A O 1
ATOM 825 N N . SER A 1 106 ? -11.229 4.044 23.132 1.00 85.31 106 SER A N 1
ATOM 826 C CA . SER A 1 106 ? -12.003 5.283 23.088 1.00 85.31 106 SER A CA 1
ATOM 827 C C . SER A 1 106 ? -12.059 5.881 21.674 1.00 85.31 106 SER A C 1
ATOM 829 O O . SER A 1 106 ? -11.313 5.523 20.760 1.00 85.31 106 SER A O 1
ATOM 831 N N . GLN A 1 107 ? -12.963 6.836 21.453 1.00 82.69 107 GLN A N 1
ATOM 832 C CA . GLN A 1 107 ? -13.036 7.543 20.170 1.00 82.69 107 GLN A CA 1
ATOM 833 C C . GLN A 1 107 ? -11.779 8.385 19.879 1.00 82.69 107 GLN A C 1
ATOM 835 O O . GLN A 1 107 ? -11.326 8.419 18.738 1.00 82.69 107 GLN A O 1
ATOM 840 N N . GLY A 1 108 ? -11.169 8.999 20.900 1.00 83.69 108 GLY A N 1
ATOM 841 C CA . GLY A 1 108 ? -9.918 9.753 20.739 1.00 83.69 108 GLY A CA 1
ATOM 842 C C . GLY A 1 108 ? -8.752 8.865 20.299 1.00 83.69 108 GLY A C 1
ATOM 843 O O . GLY A 1 108 ? -8.041 9.180 19.351 1.00 83.69 108 GLY A O 1
ATOM 844 N N . GLU A 1 109 ? -8.633 7.694 20.912 1.00 85.62 109 GLU A N 1
ATOM 845 C CA . GLU A 1 109 ? -7.632 6.682 20.575 1.00 85.62 109 GLU A CA 1
ATOM 846 C C . GLU A 1 109 ? -7.794 6.111 19.154 1.00 85.62 109 GLU A C 1
ATOM 848 O O . GLU A 1 109 ? -6.812 5.862 18.450 1.00 85.62 109 GLU A O 1
ATOM 853 N N . ARG A 1 110 ? -9.037 5.958 18.682 1.00 84.06 110 ARG A N 1
ATOM 854 C CA . ARG A 1 110 ? -9.306 5.611 17.278 1.00 84.06 110 ARG A CA 1
ATOM 855 C C . ARG A 1 110 ? -8.846 6.699 16.323 1.00 84.06 110 ARG A C 1
ATOM 857 O O . ARG A 1 110 ? -8.206 6.387 15.322 1.00 84.06 110 ARG A O 1
ATOM 864 N N . ASN A 1 111 ? -9.108 7.964 16.646 1.00 87.19 111 ASN A N 1
ATOM 865 C CA . ASN A 1 111 ? -8.652 9.092 15.833 1.00 87.19 111 ASN A CA 1
ATOM 866 C C . ASN A 1 111 ? -7.120 9.144 15.745 1.00 87.19 111 ASN A C 1
ATOM 868 O O . ASN A 1 111 ? -6.575 9.417 14.674 1.00 87.19 111 ASN A O 1
ATOM 872 N N . GLU A 1 112 ? -6.412 8.808 16.826 1.00 88.00 112 GLU A N 1
ATOM 873 C CA . GLU A 1 112 ? -4.952 8.665 16.806 1.00 88.00 112 GLU A CA 1
ATOM 874 C C . GLU A 1 112 ? -4.492 7.540 15.868 1.00 88.00 112 GLU A C 1
ATOM 876 O O . GLU A 1 112 ? -3.545 7.725 15.095 1.00 88.00 112 GLU A O 1
ATOM 881 N N . PHE A 1 113 ? -5.182 6.396 15.876 1.00 88.88 113 PHE A N 1
ATOM 882 C CA . PHE A 1 113 ? -4.896 5.283 14.968 1.00 88.88 113 PHE A CA 1
ATOM 883 C C . PHE A 1 113 ? -5.158 5.647 13.499 1.00 88.88 113 PHE A C 1
ATOM 885 O O . PHE A 1 113 ? -4.341 5.359 12.624 1.00 88.88 113 PHE A O 1
ATOM 892 N N . ILE A 1 114 ? -6.250 6.359 13.220 1.00 88.44 114 ILE A N 1
ATOM 893 C CA . ILE A 1 114 ? -6.577 6.873 11.883 1.00 88.44 114 ILE A CA 1
ATOM 894 C C . ILE A 1 114 ? -5.504 7.863 11.410 1.00 88.44 114 ILE A C 1
ATOM 896 O O . ILE A 1 114 ? -5.044 7.791 10.265 1.00 88.44 114 ILE A O 1
ATOM 900 N N . ALA A 1 115 ? -5.046 8.760 12.286 1.00 88.75 115 ALA A N 1
ATOM 901 C CA . ALA A 1 115 ? -3.968 9.699 11.985 1.00 88.75 115 ALA A CA 1
ATOM 902 C C . ALA A 1 115 ? -2.620 8.990 11.756 1.00 88.75 115 ALA A C 1
ATOM 904 O O . ALA A 1 115 ? -1.807 9.436 10.940 1.00 88.75 115 ALA A O 1
ATOM 905 N N . PHE A 1 116 ? -2.365 7.880 12.454 1.00 89.31 116 PHE A N 1
ATOM 906 C CA . PHE A 1 116 ? -1.221 7.008 12.193 1.00 89.31 116 PHE A CA 1
ATOM 907 C C . PHE A 1 116 ? -1.305 6.380 10.794 1.00 89.31 116 PHE A C 1
ATOM 909 O O . PHE A 1 116 ? -0.379 6.554 10.001 1.00 89.31 116 PHE A O 1
ATOM 916 N N . LEU A 1 117 ? -2.427 5.741 10.448 1.00 87.25 117 LEU A N 1
ATOM 917 C CA . LEU A 1 117 ? -2.622 5.110 9.136 1.00 87.25 117 LEU A CA 1
ATOM 918 C C . LEU A 1 117 ? -2.542 6.121 7.988 1.00 87.25 117 LEU A C 1
ATOM 920 O O . LEU A 1 117 ? -1.913 5.852 6.966 1.00 87.25 117 LEU A O 1
ATOM 924 N N . SER A 1 118 ? -3.110 7.311 8.179 1.00 86.31 118 SER A N 1
ATOM 925 C CA . SER A 1 118 ? -3.062 8.401 7.200 1.00 86.31 118 SER A CA 1
ATOM 926 C C . SER A 1 1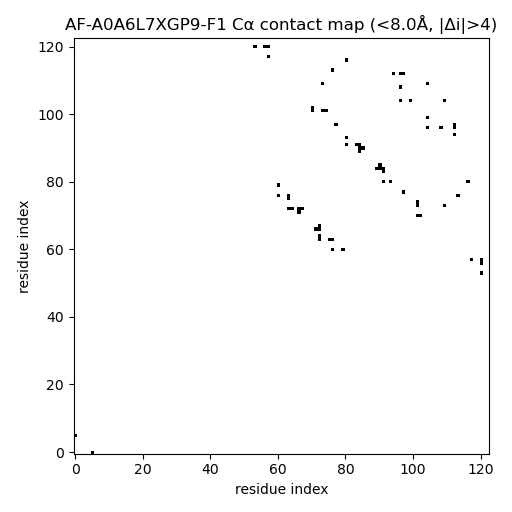18 ? -1.631 8.881 6.935 1.00 86.31 118 SER A C 1
ATOM 928 O O . SER A 1 118 ? -1.258 9.107 5.782 1.00 86.31 118 SER A O 1
ATOM 930 N N . ARG A 1 119 ? -0.801 8.997 7.986 1.00 86.62 119 ARG A N 1
ATOM 931 C CA . ARG A 1 119 ? 0.629 9.326 7.852 1.00 86.62 119 ARG A CA 1
ATOM 932 C C . ARG A 1 119 ? 1.401 8.220 7.148 1.00 86.62 119 ARG A C 1
ATOM 934 O O . ARG A 1 119 ? 2.227 8.513 6.286 1.00 86.62 119 ARG A O 1
ATOM 941 N N . GLU A 1 120 ? 1.117 6.969 7.484 1.00 83.88 120 GLU A N 1
ATOM 942 C CA . GLU A 1 120 ? 1.799 5.824 6.887 1.00 83.88 120 GLU A CA 1
ATOM 943 C C . GLU A 1 120 ? 1.467 5.677 5.394 1.00 83.88 120 GLU A C 1
ATOM 945 O O . GLU A 1 120 ? 2.342 5.338 4.602 1.00 83.88 120 GLU A O 1
ATOM 950 N N . LEU A 1 121 ? 0.254 6.059 4.980 1.00 81.88 121 LEU A N 1
ATOM 951 C CA . LEU A 1 121 ? -0.143 6.165 3.572 1.00 81.88 121 LEU A CA 1
ATOM 952 C C . LEU A 1 121 ? 0.557 7.298 2.801 1.00 81.88 121 LEU A C 1
ATOM 954 O O . LEU A 1 121 ? 0.594 7.288 1.566 1.00 81.88 121 LEU A O 1
ATOM 958 N N . GLY A 1 122 ? 1.021 8.322 3.520 1.00 76.88 122 GLY A N 1
ATOM 959 C CA . GLY A 1 122 ? 1.707 9.489 2.966 1.00 76.88 122 GLY A CA 1
ATOM 960 C C . GLY A 1 122 ? 3.193 9.260 2.680 1.00 76.88 122 GLY A C 1
ATOM 961 O O . GLY A 1 122 ? 3.751 9.982 1.854 1.00 76.88 122 GLY A O 1
ATOM 962 N N . ARG A 1 123 ? 3.813 8.264 3.325 1.00 70.50 123 ARG A N 1
ATOM 963 C CA . ARG A 1 123 ? 5.207 7.849 3.100 1.00 70.50 123 ARG A CA 1
ATOM 964 C C . ARG A 1 123 ? 5.330 7.046 1.805 1.00 70.50 123 ARG A C 1
ATOM 966 O O . ARG A 1 123 ? 6.124 7.439 0.924 1.00 70.50 123 ARG A O 1
#